Protein AF-A0A179UGA9-F1 (afdb_monomer)

Radius of gyration: 14.52 Å; Cα contacts (8 Å, |Δi|>4): 165; chains: 1; bounding box: 31×33×37 Å

Organism: Blastomyces gilchristii (strain SLH14081) (NCBI:txid559298)

Mean predicted aligned error: 4.93 Å

Foldseek 3Di:
DPPVQFLCCLVPVVCVVVDDDPDPLQKDFQDFQPQADDPDPPPDGGQGFRMWGAAWPVVDDPVVCVVCVNQFPSDPPPTRHTLIHDGAFDDDPPDDPVVRVVSSVVNHVRRD

Solvent-accessible surface area (backbone atoms only — not comparable to full-atom values): 6552 Å² total; per-residue (Å²): 132,74,68,81,48,29,61,56,42,58,69,63,47,45,53,65,73,69,48,88,68,93,58,71,69,34,50,55,54,74,54,58,34,73,36,46,64,64,93,65,95,61,81,70,77,63,44,55,41,56,30,31,31,31,42,51,67,85,81,47,60,67,66,62,48,63,76,40,28,45,73,30,29,39,45,85,63,86,88,66,50,22,53,44,43,76,65,39,57,76,64,31,97,90,46,56,66,69,56,32,51,52,49,35,52,49,32,40,66,70,42,104

Secondary structure (DSSP, 8-state):
--GGGHHHHHHHTHHHHH---S-GGGEE-SS---SSPPSSSS-SPPP--SEEEEE-GGGS-HHHHHHTHHHH---SSSSS-EEEEEEE----TTS-HHHHHHHHHHHHHHH-

Nearest PDB structures (foldseek):
  8yf8-assembly1_C  TM=3.604E-01  e=7.213E+00  Dragon grouper nervous necrosis virus
  2ekh-assembly1_A  TM=2.340E-01  e=8.846E+00  Homo sapiens

pLDDT: mean 88.32, std 10.72, range [40.69, 96.88]

Sequence (112 aa):
MNASKEKPIVHLTIPIIEGHINDVRCMRGDYPFGNFAPLTDGILANAKPDHFFGARPEQLNCQIRDELSDFIVPSTQKDHLIAPNFFQEAKGPDGSSAVATQQACYNGAVGA

Structure (mmCIF, N/CA/C/O backbone):
data_AF-A0A179UGA9-F1
#
_entry.id   AF-A0A179UGA9-F1
#
loop_
_atom_site.group_PDB
_atom_site.id
_atom_site.type_symbol
_atom_site.label_atom_id
_atom_site.label_alt_id
_atom_site.label_comp_id
_atom_site.label_asym_id
_atom_site.l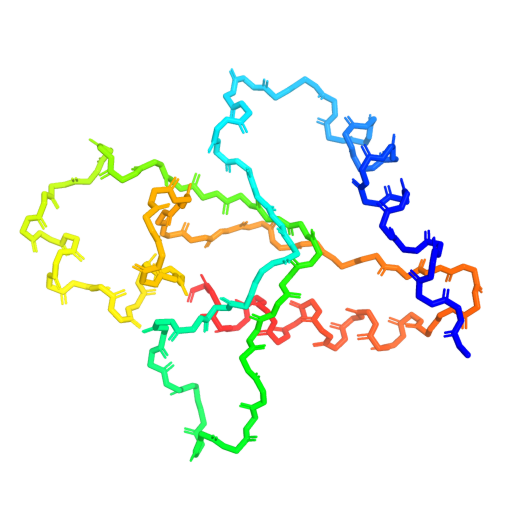abel_entity_id
_atom_site.label_seq_id
_atom_site.pdbx_PDB_ins_code
_atom_site.Cartn_x
_atom_site.Cartn_y
_atom_site.Cartn_z
_atom_site.occupancy
_atom_site.B_iso_or_equiv
_atom_site.auth_seq_id
_atom_site.auth_comp_id
_atom_site.auth_asym_id
_atom_site.auth_atom_id
_atom_site.pdbx_PDB_model_num
ATOM 1 N N . MET A 1 1 ? 14.962 -12.767 -12.534 1.00 43.28 1 MET A N 1
ATOM 2 C CA . MET A 1 1 ? 14.342 -11.428 -12.444 1.00 43.28 1 MET A CA 1
ATOM 3 C C . MET A 1 1 ? 14.974 -10.737 -11.240 1.00 43.28 1 MET A C 1
ATOM 5 O O . MET A 1 1 ? 14.734 -11.169 -10.121 1.00 43.28 1 MET A O 1
ATOM 9 N N . ASN A 1 2 ? 15.919 -9.813 -11.450 1.00 40.69 2 ASN A N 1
ATOM 10 C CA . ASN A 1 2 ? 16.721 -9.247 -10.354 1.00 40.69 2 ASN A CA 1
ATOM 11 C C . ASN A 1 2 ? 15.958 -8.115 -9.652 1.00 40.69 2 ASN A C 1
ATOM 13 O O . ASN A 1 2 ? 16.161 -6.940 -9.947 1.00 40.69 2 ASN A O 1
ATOM 17 N N . ALA A 1 3 ? 15.144 -8.485 -8.661 1.00 49.38 3 ALA A N 1
ATOM 18 C CA . ALA A 1 3 ? 14.548 -7.562 -7.688 1.00 49.38 3 ALA A CA 1
ATOM 19 C C . ALA A 1 3 ? 15.601 -6.719 -6.925 1.00 49.38 3 ALA A C 1
ATOM 21 O O . ALA A 1 3 ? 15.273 -5.727 -6.281 1.00 49.38 3 ALA A O 1
ATOM 22 N N . SER A 1 4 ? 16.894 -7.070 -7.017 1.00 53.84 4 SER A N 1
ATOM 23 C CA . SER A 1 4 ? 17.993 -6.360 -6.349 1.00 53.84 4 SER A CA 1
ATOM 24 C C . SER A 1 4 ? 18.186 -4.909 -6.811 1.00 53.84 4 SER A C 1
ATOM 26 O O . SER A 1 4 ? 18.885 -4.162 -6.133 1.00 53.84 4 SER A O 1
ATOM 28 N N . LYS A 1 5 ? 17.610 -4.506 -7.953 1.00 63.41 5 LYS A N 1
ATOM 29 C CA . LYS A 1 5 ? 17.738 -3.141 -8.495 1.00 63.41 5 LYS A CA 1
ATOM 30 C C . LYS A 1 5 ? 16.570 -2.215 -8.133 1.00 63.41 5 LYS A C 1
ATOM 32 O O . LYS A 1 5 ? 16.734 -1.007 -8.240 1.00 63.41 5 LYS A O 1
ATOM 37 N N . GLU A 1 6 ? 15.434 -2.745 -7.681 1.00 69.38 6 GLU A N 1
ATOM 38 C CA . GLU A 1 6 ? 14.238 -1.943 -7.362 1.00 69.38 6 GLU A CA 1
ATOM 39 C C . GLU A 1 6 ? 14.408 -1.168 -6.056 1.00 69.38 6 GLU A C 1
ATOM 41 O O . GLU A 1 6 ? 14.233 0.048 -6.028 1.00 69.38 6 GLU A O 1
ATOM 46 N N . LYS A 1 7 ? 14.880 -1.840 -5.001 1.00 76.75 7 LYS A N 1
ATOM 47 C CA . LYS A 1 7 ? 15.124 -1.205 -3.696 1.00 76.75 7 LYS A CA 1
ATOM 48 C C . LYS A 1 7 ? 16.063 0.011 -3.768 1.00 76.75 7 LYS A C 1
ATOM 50 O O . LYS A 1 7 ? 15.722 1.039 -3.186 1.00 76.75 7 LYS A O 1
ATOM 55 N N . PRO A 1 8 ? 17.208 -0.041 -4.483 1.00 77.50 8 PRO A N 1
ATOM 56 C CA . PRO A 1 8 ? 18.040 1.142 -4.687 1.00 77.50 8 PRO A CA 1
ATOM 57 C C . PRO A 1 8 ? 17.320 2.300 -5.386 1.00 77.50 8 PRO A C 1
ATOM 59 O O . PRO A 1 8 ? 17.523 3.440 -4.987 1.00 77.50 8 PRO A O 1
ATOM 62 N N . ILE A 1 9 ? 16.478 2.037 -6.392 1.00 76.06 9 ILE A N 1
ATOM 63 C CA . ILE A 1 9 ? 15.739 3.091 -7.112 1.00 76.06 9 ILE A CA 1
ATOM 64 C C . ILE A 1 9 ? 14.769 3.792 -6.159 1.00 76.06 9 ILE A C 1
ATOM 66 O O . ILE A 1 9 ? 14.766 5.018 -6.063 1.00 76.06 9 ILE A O 1
ATOM 70 N N . VAL A 1 10 ? 13.996 3.012 -5.405 1.00 81.44 10 VAL A N 1
ATOM 71 C CA . VAL A 1 10 ? 13.034 3.536 -4.430 1.00 81.44 10 VAL A CA 1
ATOM 72 C C . VAL A 1 10 ? 13.736 4.350 -3.344 1.00 81.44 10 VAL A C 1
ATOM 74 O O . VAL A 1 10 ? 13.254 5.403 -2.953 1.00 81.44 10 VAL A O 1
ATOM 77 N N . HIS A 1 11 ? 14.903 3.909 -2.872 1.00 79.88 11 HIS A N 1
ATOM 78 C CA . HIS A 1 11 ? 15.587 4.588 -1.772 1.00 79.88 11 HIS A CA 1
ATOM 79 C C . HIS A 1 11 ? 16.449 5.785 -2.203 1.00 79.88 11 HIS A C 1
ATOM 81 O O . HIS A 1 11 ? 16.645 6.704 -1.415 1.00 79.88 11 HIS A O 1
ATOM 87 N N . LEU A 1 12 ? 16.994 5.779 -3.423 1.00 83.44 12 LEU A N 1
ATOM 88 C CA . LEU A 1 12 ? 17.963 6.787 -3.873 1.00 83.44 12 LEU A CA 1
ATOM 89 C C . LEU A 1 12 ? 17.393 7.757 -4.907 1.00 83.44 12 LEU A C 1
ATOM 91 O O . LEU A 1 12 ? 17.828 8.901 -4.961 1.00 83.44 12 LEU A O 1
ATOM 95 N N . THR A 1 13 ? 16.461 7.314 -5.751 1.00 85.75 13 THR A N 1
ATOM 96 C CA . THR A 1 13 ? 15.934 8.125 -6.858 1.00 85.75 13 THR A CA 1
ATOM 97 C C . THR A 1 13 ? 14.630 8.812 -6.486 1.00 85.75 13 THR A C 1
ATOM 99 O O . THR A 1 13 ? 14.493 10.002 -6.753 1.00 85.75 13 THR A O 1
ATOM 102 N N . ILE A 1 14 ? 13.697 8.104 -5.840 1.00 86.94 14 ILE A N 1
ATOM 103 C CA . ILE A 1 14 ? 12.398 8.687 -5.464 1.00 86.94 14 ILE A CA 1
ATOM 104 C C . ILE A 1 14 ? 12.559 9.932 -4.574 1.00 86.94 14 ILE A C 1
ATOM 106 O O . ILE A 1 14 ? 12.006 10.965 -4.949 1.00 86.94 14 ILE A O 1
ATOM 110 N N . PRO A 1 15 ? 13.409 9.944 -3.527 1.00 87.44 15 PRO A N 1
ATOM 111 C CA . PRO A 1 15 ? 13.595 11.151 -2.717 1.00 87.44 15 PRO A CA 1
ATOM 112 C C . PRO A 1 15 ? 14.131 12.361 -3.498 1.00 87.44 15 PRO A C 1
ATOM 114 O O . PRO A 1 15 ? 13.840 13.502 -3.153 1.00 87.44 15 PRO A O 1
ATOM 117 N N . ILE A 1 16 ? 14.905 12.139 -4.570 1.00 89.94 16 ILE A N 1
ATOM 118 C CA . ILE A 1 16 ? 15.388 13.228 -5.437 1.00 89.94 16 ILE A CA 1
ATOM 119 C C . ILE A 1 16 ? 14.225 13.831 -6.233 1.00 89.94 16 ILE A C 1
ATOM 121 O O . ILE A 1 16 ? 14.178 15.046 -6.416 1.00 89.94 16 ILE A O 1
ATOM 125 N N . ILE A 1 17 ? 13.298 12.991 -6.701 1.00 90.06 17 ILE A N 1
ATOM 126 C CA . ILE A 1 17 ? 12.110 13.414 -7.453 1.00 90.06 17 ILE A CA 1
ATOM 127 C C . ILE A 1 17 ? 11.123 14.143 -6.535 1.00 90.06 17 ILE A C 1
ATOM 129 O O . ILE A 1 17 ? 10.593 15.185 -6.913 1.00 90.06 17 ILE A O 1
ATOM 133 N N . GLU A 1 18 ? 10.893 13.614 -5.333 1.00 90.56 18 GLU A N 1
ATOM 134 C CA . GLU A 1 18 ? 9.998 14.199 -4.326 1.00 90.56 18 GLU A CA 1
ATOM 135 C C . GLU A 1 18 ? 10.515 15.537 -3.794 1.00 90.56 18 GLU A C 1
ATOM 137 O O . GLU A 1 18 ? 9.735 16.412 -3.411 1.00 90.56 18 GLU A O 1
ATOM 142 N N . GLY A 1 19 ? 11.836 15.719 -3.800 1.00 90.88 19 GLY A N 1
ATOM 143 C CA . GLY A 1 19 ? 12.472 16.930 -3.320 1.00 90.88 19 GLY A CA 1
ATOM 144 C C . GLY A 1 19 ? 12.377 17.052 -1.800 1.00 90.88 19 GLY A C 1
ATOM 145 O O . GLY A 1 19 ? 12.621 16.103 -1.056 1.00 90.88 19 GLY A O 1
ATOM 146 N N . HIS A 1 20 ? 12.093 18.259 -1.308 1.00 92.19 20 HIS A N 1
ATOM 147 C CA . HIS A 1 20 ? 12.070 18.508 0.130 1.00 92.19 20 HIS A CA 1
ATOM 148 C C . HIS A 1 20 ? 10.762 18.034 0.775 1.00 92.19 20 HIS A C 1
ATOM 150 O O . HIS A 1 20 ? 9.697 18.598 0.531 1.00 92.19 20 HIS A O 1
ATOM 156 N N . ILE A 1 21 ? 10.869 17.046 1.663 1.00 88.06 21 ILE A N 1
ATOM 157 C CA . ILE A 1 21 ? 9.754 16.526 2.457 1.00 88.06 21 ILE A CA 1
ATOM 158 C C . ILE A 1 21 ? 9.804 17.132 3.860 1.00 88.06 21 ILE A C 1
ATOM 160 O O . ILE A 1 21 ? 10.782 16.959 4.587 1.00 88.06 21 ILE A O 1
ATOM 164 N N . ASN A 1 22 ? 8.718 17.800 4.258 1.00 87.56 22 ASN A N 1
ATOM 165 C CA . ASN A 1 22 ? 8.628 18.492 5.549 1.00 87.56 22 ASN A CA 1
ATOM 166 C C . ASN A 1 22 ? 8.655 17.534 6.756 1.00 87.56 22 ASN A C 1
ATOM 168 O O . ASN A 1 22 ? 9.257 17.849 7.780 1.00 87.56 22 ASN A O 1
ATOM 172 N N . ASP A 1 23 ? 7.991 16.376 6.658 1.00 90.56 23 ASP A N 1
ATOM 173 C CA . ASP A 1 23 ? 7.978 15.350 7.707 1.00 90.56 23 ASP A CA 1
ATOM 174 C C . ASP A 1 23 ? 8.205 13.965 7.090 1.00 90.56 23 ASP A C 1
ATOM 176 O O . ASP A 1 23 ? 7.279 13.307 6.621 1.00 90.56 23 ASP A O 1
ATOM 180 N N . VAL A 1 24 ? 9.455 13.503 7.114 1.00 89.44 24 VAL A N 1
ATOM 181 C CA . VAL A 1 24 ? 9.852 12.169 6.622 1.00 89.44 24 VAL A CA 1
ATOM 182 C C . VAL A 1 24 ? 9.202 11.023 7.403 1.00 89.44 24 VAL A C 1
ATOM 184 O O . VAL A 1 24 ? 9.273 9.868 6.996 1.00 89.44 24 VAL A O 1
ATOM 187 N N . ARG A 1 25 ? 8.558 11.296 8.546 1.00 90.50 25 ARG A N 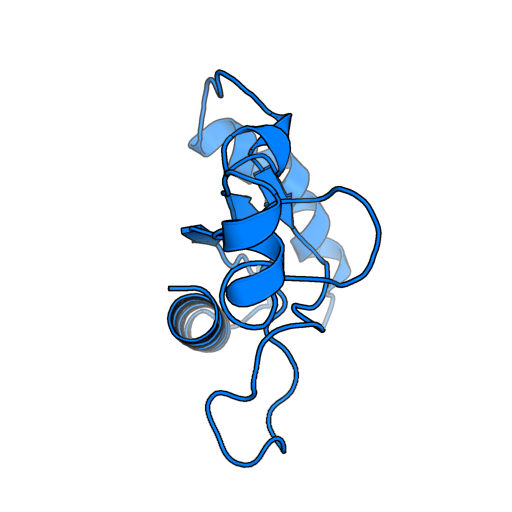1
ATOM 188 C CA . ARG A 1 25 ? 7.796 10.271 9.272 1.00 90.50 25 ARG A CA 1
ATOM 189 C C . ARG A 1 25 ? 6.465 9.970 8.606 1.00 90.50 25 ARG A C 1
ATOM 191 O O . ARG A 1 25 ? 5.901 8.939 8.934 1.00 90.50 25 ARG A O 1
ATOM 198 N N . CYS A 1 26 ? 6.005 10.821 7.688 1.00 92.12 26 CYS A N 1
ATOM 199 C CA . CYS A 1 26 ? 4.782 10.636 6.912 1.00 92.12 26 CYS A CA 1
ATOM 200 C C . CYS A 1 26 ? 4.978 9.735 5.683 1.00 92.12 26 CYS A C 1
ATOM 202 O O . CYS A 1 26 ? 4.057 9.627 4.885 1.00 92.12 26 CYS A O 1
ATOM 204 N N . MET A 1 27 ? 6.151 9.109 5.516 1.00 91.19 27 MET A N 1
ATOM 205 C CA . MET A 1 27 ? 6.463 8.245 4.374 1.00 91.19 27 MET A CA 1
ATOM 206 C C . MET A 1 27 ? 6.984 6.870 4.823 1.00 91.19 27 MET A C 1
ATOM 208 O O . MET A 1 27 ? 7.716 6.737 5.817 1.00 91.19 27 MET A O 1
ATOM 212 N N . ARG A 1 28 ? 6.611 5.827 4.082 1.00 91.00 28 ARG A N 1
ATOM 213 C CA . ARG A 1 28 ? 7.030 4.433 4.285 1.00 91.00 28 ARG A CA 1
ATOM 214 C C . ARG A 1 28 ? 7.025 3.680 2.950 1.00 91.00 28 ARG A C 1
ATOM 216 O O . ARG A 1 28 ? 6.740 4.241 1.903 1.00 91.00 28 ARG A O 1
ATOM 223 N N . GLY A 1 29 ? 7.394 2.406 2.985 1.00 89.81 29 GLY A N 1
ATOM 224 C CA . GLY A 1 29 ? 7.418 1.533 1.820 1.00 89.81 29 GLY A CA 1
ATOM 225 C C . GLY A 1 29 ? 7.859 0.123 2.191 1.00 89.81 29 GLY A C 1
ATOM 226 O O . GLY A 1 29 ? 8.286 -0.117 3.323 1.00 89.81 29 GLY A O 1
ATOM 227 N N . ASP A 1 30 ? 7.759 -0.796 1.234 1.00 86.94 30 ASP A N 1
ATOM 228 C CA . ASP A 1 30 ? 8.302 -2.159 1.299 1.00 86.94 30 ASP A CA 1
ATOM 229 C C . ASP A 1 30 ? 7.757 -3.023 2.462 1.00 86.94 30 ASP A C 1
ATOM 231 O O . ASP A 1 30 ? 8.421 -3.957 2.918 1.00 86.94 30 ASP A O 1
ATOM 235 N N . TYR A 1 31 ? 6.517 -2.788 2.914 1.00 89.81 31 TYR A N 1
ATOM 236 C CA . TYR A 1 31 ? 5.825 -3.683 3.852 1.00 89.81 31 TYR A CA 1
ATOM 237 C C . TYR A 1 31 ? 4.366 -3.949 3.450 1.00 89.81 31 TYR A C 1
ATOM 239 O O . TYR A 1 31 ? 3.721 -3.077 2.868 1.00 89.81 31 TYR A O 1
ATOM 247 N N . PRO A 1 32 ? 3.844 -5.163 3.715 1.00 92.00 32 PRO A N 1
ATOM 248 C CA . PRO A 1 32 ? 2.503 -5.538 3.293 1.00 92.00 32 PRO A CA 1
ATOM 249 C C . PRO A 1 32 ? 1.432 -4.866 4.152 1.00 92.00 32 PRO A C 1
ATOM 251 O O . PRO A 1 32 ? 1.561 -4.776 5.376 1.00 92.00 32 PRO A O 1
ATOM 254 N N . PHE A 1 33 ? 0.339 -4.471 3.513 1.00 93.19 33 PHE A N 1
ATOM 255 C CA . PHE A 1 33 ? -0.860 -3.959 4.161 1.00 93.19 33 PHE A CA 1
ATOM 256 C C . PHE A 1 33 ? -1.663 -5.124 4.741 1.00 93.19 33 PHE A C 1
ATOM 258 O O . PHE A 1 33 ? -2.607 -5.621 4.138 1.00 93.19 33 PHE A O 1
ATOM 265 N N . GLY A 1 34 ? -1.196 -5.639 5.877 1.00 92.19 34 GLY A N 1
ATOM 266 C CA . GLY A 1 34 ? -1.727 -6.844 6.511 1.00 92.19 34 GLY A CA 1
ATOM 267 C C . GLY A 1 34 ? -2.909 -6.639 7.450 1.00 92.19 34 GLY A C 1
ATOM 268 O O . GLY A 1 34 ? -3.364 -7.622 8.023 1.00 92.19 34 GLY A O 1
ATOM 269 N N . ASN A 1 35 ? -3.363 -5.403 7.655 1.00 94.00 35 ASN A N 1
ATOM 270 C CA . ASN A 1 35 ? -4.479 -5.111 8.555 1.00 94.00 35 ASN A CA 1
ATOM 271 C C . ASN A 1 35 ? -5.773 -4.728 7.825 1.00 94.00 35 ASN A C 1
ATOM 273 O O . ASN A 1 35 ? -6.837 -4.793 8.429 1.00 94.00 35 ASN A O 1
ATOM 277 N N . PHE A 1 36 ? -5.697 -4.349 6.547 1.00 93.19 36 PHE A N 1
ATOM 278 C CA . PHE A 1 36 ? -6.889 -3.946 5.813 1.00 93.19 36 PHE A CA 1
ATOM 279 C C . PHE A 1 36 ? -7.864 -5.094 5.585 1.00 93.19 36 PHE A C 1
ATOM 281 O O . PHE A 1 36 ? -7.460 -6.230 5.318 1.00 93.19 36 PHE A O 1
ATOM 288 N N . ALA A 1 37 ? -9.154 -4.769 5.641 1.00 92.75 37 ALA A N 1
ATOM 289 C CA . ALA A 1 37 ? -10.198 -5.662 5.179 1.00 92.75 37 ALA A CA 1
ATOM 290 C C . ALA A 1 37 ? -9.959 -6.029 3.695 1.00 92.75 37 ALA A C 1
ATOM 292 O O . ALA A 1 37 ? -9.528 -5.180 2.907 1.00 92.75 37 ALA A O 1
ATOM 293 N N . PRO A 1 38 ? -10.222 -7.281 3.276 1.00 90.50 38 PRO A N 1
ATOM 294 C CA . PRO A 1 38 ? -10.018 -7.682 1.891 1.00 90.50 38 PRO A CA 1
ATOM 295 C C . PRO A 1 38 ? -10.874 -6.855 0.924 1.00 90.50 38 PRO A C 1
ATOM 297 O O . PRO A 1 38 ? -12.084 -6.743 1.098 1.00 90.50 38 PRO A O 1
ATOM 300 N N . LEU A 1 39 ? -10.263 -6.355 -0.154 1.00 88.69 39 LEU A N 1
ATOM 301 C CA . LEU A 1 39 ? -10.991 -5.684 -1.242 1.00 88.69 39 LEU A CA 1
ATOM 302 C C . LEU A 1 39 ? -11.852 -6.664 -2.069 1.00 88.69 39 LEU A C 1
ATOM 304 O O . LEU A 1 39 ? -12.782 -6.263 -2.763 1.00 88.69 39 LEU A O 1
ATOM 308 N N . THR A 1 40 ? -11.508 -7.954 -2.038 1.00 90.38 40 THR A N 1
ATOM 309 C CA . THR A 1 40 ? -12.133 -9.024 -2.834 1.00 90.38 40 THR A CA 1
ATOM 310 C C . THR A 1 40 ? -12.434 -10.242 -1.946 1.00 90.38 40 THR A C 1
ATOM 312 O O . THR A 1 40 ? -12.731 -10.090 -0.767 1.00 90.38 40 THR A O 1
ATOM 315 N N . ASP A 1 41 ? -12.356 -11.460 -2.478 1.00 91.69 41 ASP A N 1
ATOM 316 C CA . ASP A 1 41 ? -12.607 -12.718 -1.763 1.00 91.69 41 ASP A CA 1
ATOM 317 C C . ASP A 1 41 ? -11.463 -13.154 -0.822 1.00 91.69 41 ASP A C 1
ATOM 319 O O . ASP A 1 41 ? -11.534 -14.214 -0.202 1.00 91.69 41 ASP A O 1
ATOM 323 N N . GLY A 1 42 ? -10.409 -12.341 -0.706 1.00 87.94 42 GLY A N 1
ATOM 324 C CA . GLY A 1 42 ? -9.250 -12.615 0.145 1.00 87.94 42 GLY A CA 1
ATOM 325 C C . GLY A 1 42 ? -8.210 -13.544 -0.483 1.00 87.94 42 GLY A C 1
ATOM 326 O O . GLY A 1 42 ? -7.269 -13.939 0.202 1.00 87.94 42 GLY A O 1
ATOM 327 N N . ILE A 1 43 ? -8.341 -13.886 -1.771 1.00 91.12 43 ILE A N 1
ATOM 328 C CA . ILE A 1 43 ? -7.342 -14.694 -2.489 1.00 91.12 43 ILE A CA 1
ATOM 329 C C . ILE A 1 43 ? -6.160 -13.831 -2.953 1.00 91.12 43 ILE A C 1
ATOM 331 O O . ILE A 1 43 ? -5.031 -14.319 -3.066 1.00 91.12 43 ILE A O 1
ATOM 335 N N . LEU A 1 44 ? -6.399 -12.545 -3.229 1.00 91.06 44 LEU A N 1
ATOM 336 C CA . LEU A 1 44 ? -5.344 -11.620 -3.637 1.00 91.06 44 LEU A CA 1
ATOM 337 C C . LEU A 1 44 ? -4.346 -11.378 -2.502 1.00 91.06 44 LEU A C 1
ATOM 339 O O . LEU A 1 44 ? -4.714 -11.206 -1.343 1.00 91.06 44 LEU A O 1
ATOM 343 N N . ALA A 1 45 ? -3.064 -11.317 -2.862 1.00 91.75 45 ALA A N 1
ATOM 344 C CA . ALA A 1 45 ? -2.016 -10.949 -1.923 1.00 91.75 45 ALA A CA 1
ATOM 345 C C . ALA A 1 45 ? -2.228 -9.519 -1.404 1.00 91.75 45 ALA A C 1
ATOM 347 O O . ALA A 1 45 ? -2.678 -8.638 -2.141 1.00 91.75 45 ALA A O 1
ATOM 348 N N . ASN A 1 46 ? -1.842 -9.273 -0.153 1.00 92.44 46 ASN A N 1
ATOM 349 C CA . ASN A 1 46 ? -1.890 -7.935 0.430 1.00 92.44 46 ASN A CA 1
ATOM 350 C C . ASN A 1 46 ? -1.098 -6.940 -0.422 1.00 92.44 46 ASN A C 1
ATOM 352 O O . ASN A 1 46 ? 0.000 -7.253 -0.895 1.00 92.44 46 ASN A O 1
ATOM 356 N N . ALA A 1 47 ? -1.642 -5.731 -0.572 1.00 93.19 47 ALA A N 1
ATOM 357 C CA . ALA A 1 47 ? -0.928 -4.622 -1.190 1.00 93.19 47 ALA A CA 1
ATOM 358 C C . ALA A 1 47 ? 0.414 -4.406 -0.481 1.00 93.19 47 ALA A C 1
ATOM 360 O O . ALA A 1 47 ? 0.509 -4.492 0.745 1.00 93.19 47 ALA A O 1
ATOM 361 N N . LYS A 1 48 ? 1.465 -4.154 -1.255 1.00 93.94 48 LYS A N 1
ATOM 362 C CA . LYS A 1 48 ? 2.811 -3.916 -0.735 1.00 93.94 48 LYS A CA 1
ATOM 363 C C . LYS A 1 48 ? 3.468 -2.835 -1.590 1.00 93.94 48 LYS A C 1
ATOM 365 O O . LYS A 1 48 ? 4.263 -3.177 -2.461 1.00 93.94 48 LYS A O 1
ATOM 370 N N . PRO A 1 49 ? 3.103 -1.562 -1.381 1.00 93.88 49 PRO A N 1
ATOM 371 C CA . PRO A 1 49 ? 3.681 -0.467 -2.139 1.00 93.88 49 PRO A CA 1
ATOM 372 C C . PRO A 1 49 ? 5.181 -0.337 -1.889 1.00 93.88 49 PRO A C 1
ATOM 374 O O . PRO A 1 49 ? 5.642 -0.390 -0.741 1.00 93.88 49 PRO A O 1
ATOM 377 N N . ASP A 1 50 ? 5.931 -0.111 -2.964 1.00 93.31 50 ASP A N 1
ATOM 378 C CA . ASP A 1 50 ? 7.351 0.235 -2.890 1.00 93.31 50 ASP A CA 1
ATOM 379 C C . ASP A 1 50 ? 7.566 1.512 -2.068 1.00 93.31 50 ASP A C 1
ATOM 381 O O . ASP A 1 50 ? 8.461 1.565 -1.222 1.00 93.31 50 ASP A O 1
ATOM 385 N N . HIS A 1 51 ? 6.717 2.521 -2.277 1.00 92.88 51 HIS A N 1
ATOM 386 C CA . HIS A 1 51 ? 6.736 3.773 -1.532 1.00 92.88 51 HIS A CA 1
ATOM 387 C C . HIS A 1 51 ? 5.335 4.383 -1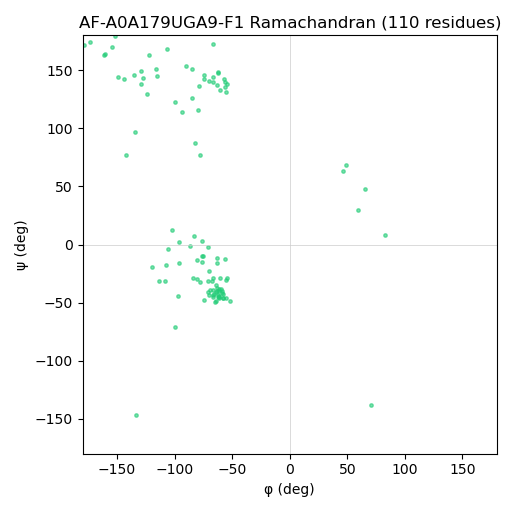.398 1.00 92.88 51 HIS A C 1
ATOM 389 O O . HIS A 1 51 ? 4.512 4.257 -2.304 1.00 92.88 51 HIS A O 1
ATOM 395 N N . PHE A 1 52 ? 5.038 5.016 -0.264 1.00 93.31 52 PHE A N 1
ATOM 396 C CA . PHE A 1 52 ? 3.765 5.695 -0.021 1.00 93.31 52 PHE A CA 1
ATOM 397 C C . PHE A 1 52 ? 3.859 6.699 1.134 1.00 93.31 52 PHE A C 1
ATOM 399 O O . PHE A 1 52 ? 4.758 6.628 1.981 1.00 93.31 52 PHE A O 1
ATOM 406 N N . PHE A 1 53 ? 2.876 7.594 1.194 1.00 93.44 53 PHE A N 1
ATOM 407 C CA . PHE A 1 53 ? 2.683 8.560 2.269 1.00 93.44 53 PHE A CA 1
ATOM 408 C C . PHE A 1 53 ? 1.502 8.190 3.164 1.00 93.44 53 PHE A C 1
ATOM 410 O O . PHE A 1 53 ? 0.709 7.311 2.854 1.00 93.44 53 PHE A O 1
ATOM 417 N N . GLY A 1 54 ? 1.368 8.855 4.301 1.00 94.12 54 GLY A N 1
ATOM 418 C CA . GLY A 1 54 ? 0.257 8.659 5.222 1.00 94.12 54 GLY A CA 1
ATOM 419 C C . GLY A 1 54 ? 0.281 9.673 6.352 1.00 94.12 54 GLY A C 1
ATOM 420 O O . GLY A 1 54 ? 1.214 10.466 6.494 1.00 94.12 54 GLY A O 1
ATOM 421 N N . ALA A 1 55 ? -0.760 9.644 7.171 1.00 94.44 55 ALA A N 1
ATOM 422 C CA . ALA A 1 55 ? -0.834 10.427 8.391 1.00 94.44 55 ALA A CA 1
ATOM 423 C C . ALA A 1 55 ? -0.149 9.692 9.546 1.00 94.44 55 ALA A C 1
ATOM 425 O O . ALA A 1 55 ? -0.112 8.460 9.610 1.00 94.44 55 ALA A O 1
ATOM 426 N N . ARG A 1 56 ? 0.379 10.450 10.506 1.00 93.38 56 ARG A N 1
ATOM 427 C CA . ARG A 1 56 ? 0.881 9.859 11.743 1.00 93.38 56 ARG A CA 1
ATOM 428 C C . ARG A 1 56 ? -0.289 9.444 12.638 1.00 93.38 56 ARG A C 1
ATOM 430 O O . ARG A 1 56 ? -1.286 10.171 12.697 1.00 93.38 56 ARG A O 1
ATOM 437 N N . PRO A 1 57 ? -0.162 8.347 13.401 1.00 93.12 57 PRO A N 1
ATOM 438 C CA . PRO A 1 57 ? -1.234 7.871 14.267 1.00 93.12 57 PRO A CA 1
ATOM 439 C C . PRO A 1 57 ? -1.744 8.914 15.270 1.00 93.12 57 PRO A C 1
ATOM 441 O O . PRO A 1 57 ? -2.920 8.876 15.619 1.00 93.12 57 PRO A O 1
ATOM 444 N N . GLU A 1 58 ? -0.891 9.837 15.733 1.00 93.19 58 GLU A N 1
ATOM 445 C CA . GLU A 1 58 ? -1.257 10.872 16.717 1.00 93.19 58 GLU A CA 1
ATOM 446 C C . GLU A 1 58 ? -2.082 12.025 16.126 1.00 93.19 58 GLU A C 1
ATOM 448 O O . GLU A 1 58 ? -2.571 12.870 16.872 1.00 93.19 58 GLU A O 1
ATOM 453 N N . GLN A 1 59 ? -2.219 12.101 14.798 1.00 93.81 59 GLN A N 1
ATOM 454 C CA . GLN A 1 59 ? -3.029 13.130 14.138 1.00 93.81 59 GLN A CA 1
ATOM 455 C C . GLN A 1 59 ? -4.527 12.799 14.152 1.00 93.81 59 GLN A C 1
ATOM 457 O O . GLN A 1 59 ? -5.341 13.675 13.866 1.00 93.81 59 GLN A O 1
ATOM 462 N N . LEU A 1 60 ? -4.891 11.558 14.488 1.00 94.44 60 LEU A N 1
ATOM 463 C CA . LEU A 1 60 ? -6.271 11.100 14.582 1.00 94.44 60 LEU A CA 1
ATOM 464 C C . LEU A 1 60 ? -6.607 10.716 16.024 1.00 94.44 60 LEU A C 1
ATOM 466 O O . LEU A 1 60 ? -5.778 10.175 16.756 1.00 94.44 60 LEU A O 1
ATOM 470 N N . ASN A 1 61 ? -7.848 10.983 16.426 1.00 96.56 61 ASN A N 1
ATOM 471 C CA . ASN A 1 61 ? -8.371 10.538 17.711 1.00 96.56 61 ASN A CA 1
ATOM 472 C C . ASN A 1 61 ? -8.241 9.007 17.838 1.00 96.56 61 ASN A C 1
ATOM 474 O O . ASN A 1 61 ? -8.569 8.280 16.901 1.00 96.56 61 ASN A O 1
ATOM 478 N N . CYS A 1 62 ? -7.778 8.523 18.995 1.00 94.12 62 CYS A N 1
ATOM 479 C CA . CYS A 1 62 ? -7.539 7.096 19.204 1.00 94.12 62 CYS A CA 1
ATOM 480 C C . CYS A 1 62 ? -8.799 6.240 19.030 1.00 94.12 62 CYS A C 1
ATOM 482 O O . CYS A 1 62 ? -8.702 5.184 18.425 1.00 94.12 62 CYS A O 1
ATOM 484 N N . GLN A 1 63 ? -9.970 6.709 19.470 1.00 96.69 63 GLN A N 1
ATOM 485 C CA . GLN A 1 63 ? -11.224 5.963 19.336 1.00 96.69 63 GLN A CA 1
ATOM 486 C C . GLN A 1 63 ? -11.622 5.822 17.866 1.00 96.69 63 GLN A C 1
ATOM 488 O O . GLN A 1 63 ? -11.913 4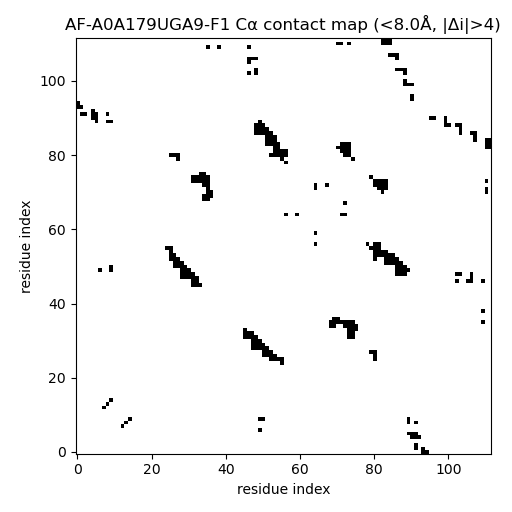.722 17.420 1.00 96.69 63 GLN A O 1
ATOM 493 N N . ILE A 1 64 ? -11.531 6.907 17.089 1.00 96.44 64 ILE A N 1
ATOM 494 C CA . ILE A 1 64 ? -11.811 6.872 15.643 1.00 96.44 64 ILE A CA 1
ATOM 495 C C . ILE A 1 64 ? -10.815 5.954 14.926 1.00 96.44 64 ILE A C 1
ATOM 497 O O . ILE A 1 64 ? -11.182 5.208 14.024 1.00 96.44 64 ILE A O 1
ATOM 501 N N . ARG A 1 65 ? -9.541 5.997 15.326 1.00 94.56 65 ARG A N 1
ATOM 502 C CA . ARG A 1 65 ? -8.509 5.128 14.756 1.00 94.56 65 ARG A CA 1
ATOM 503 C C . ARG A 1 65 ? -8.777 3.652 15.041 1.00 94.56 65 ARG A C 1
ATOM 505 O O . ARG A 1 65 ? -8.556 2.834 14.157 1.00 94.56 65 ARG A O 1
ATOM 512 N N . ASP A 1 66 ? -9.229 3.329 16.247 1.00 93.75 66 ASP A N 1
ATOM 513 C CA . ASP A 1 66 ? -9.539 1.957 16.640 1.00 93.75 66 ASP A CA 1
ATOM 514 C C . ASP A 1 66 ? -10.810 1.460 15.926 1.00 93.75 66 ASP A C 1
ATOM 516 O O . ASP A 1 66 ? -10.827 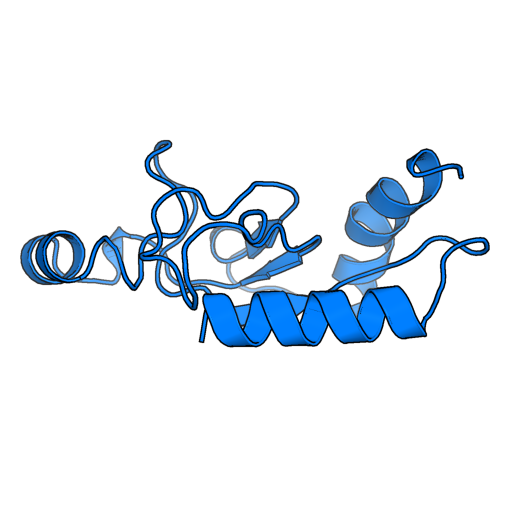0.335 15.430 1.00 93.75 66 ASP A O 1
ATOM 520 N N . GLU A 1 67 ? -11.835 2.312 15.797 1.00 96.88 67 GLU A N 1
ATOM 521 C CA . GLU A 1 67 ? -13.079 2.017 15.067 1.00 96.88 67 GLU A CA 1
ATOM 522 C C . GLU A 1 67 ? -12.863 1.794 13.564 1.00 96.88 67 GLU A C 1
ATOM 524 O O . GLU A 1 67 ? -13.554 0.974 12.968 1.00 96.88 67 GLU A O 1
ATOM 529 N N . LEU A 1 68 ? -11.915 2.509 12.951 1.00 95.38 68 LEU A N 1
ATOM 530 C CA . LEU A 1 68 ? -11.621 2.435 11.514 1.00 95.38 68 LEU A CA 1
ATOM 531 C C . LEU A 1 68 ? -10.367 1.610 11.193 1.00 95.38 68 LEU A C 1
ATOM 533 O O . LEU A 1 68 ? -9.829 1.716 10.089 1.00 95.38 68 LEU A O 1
ATOM 537 N N . SER A 1 69 ? -9.845 0.852 12.159 1.00 94.06 69 SER A N 1
ATOM 538 C CA . SER A 1 69 ? -8.514 0.239 12.080 1.00 94.06 69 SER A CA 1
ATOM 539 C C . SER A 1 69 ? -8.301 -0.554 10.786 1.00 94.06 69 SER A C 1
ATOM 541 O O . SER A 1 69 ? -7.324 -0.328 10.074 1.00 94.06 69 SER A O 1
ATOM 543 N N . ASP A 1 70 ? -9.248 -1.415 10.429 1.00 94.25 70 ASP A N 1
ATOM 544 C CA . ASP A 1 70 ? -9.243 -2.268 9.236 1.00 94.25 70 ASP A CA 1
ATOM 545 C C . ASP A 1 70 ? -9.439 -1.515 7.907 1.00 94.25 70 ASP A C 1
ATOM 547 O O . ASP A 1 70 ? -9.356 -2.124 6.842 1.00 94.25 70 ASP A O 1
ATOM 551 N N . PHE A 1 71 ? -9.630 -0.196 7.942 1.00 93.69 71 PHE A N 1
ATOM 552 C CA . PHE A 1 71 ? -9.732 0.658 6.754 1.00 93.69 71 PHE A CA 1
ATOM 553 C C . PHE A 1 71 ? -8.571 1.639 6.618 1.00 93.69 71 PHE A C 1
ATOM 555 O O . PHE A 1 71 ? -8.195 1.995 5.507 1.00 93.69 71 PHE A O 1
ATOM 562 N N . ILE A 1 72 ? -7.998 2.107 7.733 1.00 94.56 72 ILE A N 1
ATOM 563 C CA . ILE A 1 72 ? -6.996 3.186 7.698 1.00 94.56 72 ILE A CA 1
ATOM 564 C C . ILE A 1 72 ? -5.641 2.789 8.271 1.00 94.56 72 ILE A C 1
ATOM 566 O O . ILE A 1 72 ? -4.653 3.456 7.984 1.00 94.56 72 ILE A O 1
ATOM 570 N N . VAL A 1 73 ? -5.545 1.729 9.071 1.00 94.62 73 VAL A N 1
ATOM 571 C CA . VAL A 1 73 ? -4.264 1.260 9.605 1.00 94.62 73 VAL A CA 1
ATOM 572 C C . VAL A 1 73 ? -3.731 0.178 8.663 1.00 94.62 73 VAL A C 1
ATOM 574 O O . VAL A 1 73 ? -4.334 -0.888 8.587 1.00 94.62 73 VAL A O 1
ATOM 577 N N . PRO A 1 74 ? -2.606 0.385 7.950 1.00 93.81 74 PRO A N 1
ATOM 578 C CA . PRO A 1 74 ? -2.149 -0.580 6.950 1.00 93.81 74 PRO A CA 1
ATOM 579 C C . PRO A 1 74 ? -1.604 -1.872 7.570 1.00 93.81 74 PRO A C 1
ATOM 581 O O . PRO A 1 74 ? -1.684 -2.941 6.972 1.00 93.81 74 PRO A O 1
ATOM 584 N N . SER A 1 75 ? -1.015 -1.802 8.766 1.00 89.69 75 SER A N 1
ATOM 585 C CA . SER A 1 75 ? -0.356 -2.935 9.423 1.00 89.69 75 SER A CA 1
ATOM 586 C C . SER A 1 75 ? -0.576 -2.898 10.931 1.00 89.69 75 SER A C 1
ATOM 588 O O . SER A 1 75 ? -0.530 -1.833 11.536 1.00 89.69 75 SER A O 1
ATOM 590 N N . THR A 1 76 ? -0.753 -4.073 11.538 1.00 84.69 76 THR A N 1
ATOM 591 C CA . THR A 1 76 ? -0.844 -4.249 12.997 1.00 84.69 76 THR A CA 1
ATOM 592 C C . THR A 1 76 ? 0.512 -4.139 13.700 1.00 84.69 76 THR A C 1
ATOM 594 O O . THR A 1 76 ? 0.573 -4.090 14.929 1.00 84.69 76 THR A O 1
ATOM 597 N N . GLN A 1 77 ? 1.616 -4.111 12.944 1.00 78.94 77 GLN A N 1
ATOM 598 C CA . GLN A 1 77 ? 2.941 -3.847 13.502 1.00 78.94 77 GLN A CA 1
ATOM 599 C C . GLN A 1 77 ? 3.038 -2.382 13.944 1.00 78.94 77 GLN A C 1
ATOM 601 O O . GLN A 1 77 ? 2.517 -1.490 13.277 1.00 78.94 77 GLN A O 1
ATOM 606 N N . LYS A 1 78 ? 3.696 -2.143 15.084 1.00 57.09 78 LYS A N 1
ATOM 607 C CA . LYS A 1 78 ? 3.726 -0.829 15.739 1.00 57.09 78 LYS A CA 1
ATOM 608 C C . LYS A 1 78 ? 4.223 0.288 14.809 1.00 57.09 78 LYS A C 1
ATOM 610 O O . LYS A 1 78 ? 5.297 0.177 14.232 1.00 57.09 78 LYS A O 1
ATOM 615 N N . ASP A 1 79 ? 3.457 1.380 14.791 1.00 61.22 79 ASP A N 1
ATOM 616 C CA . ASP A 1 79 ? 3.881 2.771 14.558 1.00 61.22 79 ASP A CA 1
ATOM 617 C C . ASP A 1 79 ? 4.446 3.148 13.187 1.00 61.22 79 ASP A C 1
ATOM 619 O O . ASP A 1 79 ? 5.495 3.793 13.089 1.00 61.22 79 ASP A O 1
ATOM 623 N N . HIS A 1 80 ? 3.780 2.756 12.100 1.00 75.50 80 HIS A N 1
ATOM 624 C CA . HIS A 1 80 ? 4.255 3.129 10.769 1.00 75.50 80 HIS A CA 1
ATOM 625 C C . HIS A 1 80 ? 3.479 4.321 10.204 1.00 75.50 80 HIS A C 1
ATOM 627 O O . HIS A 1 80 ? 4.054 5.401 10.191 1.00 75.50 80 HIS A O 1
ATOM 633 N N . LEU A 1 81 ? 2.209 4.189 9.821 1.00 91.56 81 LEU A N 1
ATOM 634 C CA . LEU A 1 81 ? 1.351 5.278 9.324 1.00 91.56 81 LEU A CA 1
ATOM 635 C C . LEU A 1 81 ? -0.123 4.867 9.450 1.00 91.56 81 LEU A C 1
ATOM 637 O O . LEU A 1 81 ? -0.412 3.681 9.589 1.00 91.56 81 LEU A O 1
ATOM 641 N N . ILE A 1 82 ? -1.041 5.827 9.356 1.00 94.75 82 ILE A N 1
ATOM 642 C CA . ILE A 1 82 ? -2.475 5.611 9.112 1.00 94.75 82 ILE A CA 1
ATOM 643 C C . ILE A 1 82 ? -2.908 6.364 7.848 1.00 94.75 82 ILE A C 1
ATOM 645 O O . ILE A 1 82 ? -2.205 7.271 7.409 1.00 94.75 82 ILE A O 1
ATOM 649 N N . ALA A 1 83 ? -4.067 6.016 7.293 1.00 94.69 83 ALA A N 1
ATOM 650 C CA . ALA A 1 83 ? -4.665 6.623 6.104 1.00 94.69 83 ALA A CA 1
ATOM 651 C C . ALA A 1 83 ? -3.634 6.800 4.970 1.00 94.69 83 ALA A C 1
ATOM 653 O O . ALA A 1 83 ? -3.266 7.937 4.641 1.00 94.69 83 ALA A O 1
ATOM 654 N N . PRO A 1 84 ? -3.079 5.689 4.444 1.00 94.50 84 PRO A N 1
ATOM 655 C CA . PRO A 1 84 ? -2.036 5.767 3.440 1.00 94.50 84 PRO A CA 1
ATOM 656 C C . PRO A 1 84 ? -2.557 6.460 2.175 1.00 94.50 84 PRO A C 1
ATOM 658 O O . PRO A 1 84 ? -3.732 6.397 1.840 1.00 94.50 84 PRO A O 1
ATOM 661 N N . ASN A 1 85 ? -1.679 7.164 1.480 1.00 92.94 85 ASN A N 1
ATOM 662 C CA . ASN A 1 85 ? -1.978 7.928 0.280 1.00 92.94 85 ASN A CA 1
ATOM 663 C C . ASN A 1 85 ? -0.712 8.059 -0.580 1.00 92.94 85 ASN A C 1
ATOM 665 O O . ASN A 1 85 ? 0.381 7.692 -0.154 1.00 92.94 85 ASN A O 1
ATOM 669 N N . PHE A 1 86 ? -0.863 8.558 -1.810 1.00 91.38 86 PHE A N 1
ATOM 670 C CA . PHE A 1 86 ? 0.240 8.756 -2.765 1.00 91.38 86 PHE A CA 1
ATOM 671 C C . PHE A 1 86 ? 1.153 7.525 -2.922 1.00 91.38 86 PHE A C 1
ATOM 673 O O . PHE A 1 86 ? 2.320 7.533 -2.537 1.00 91.38 86 PHE A O 1
ATOM 680 N N . PHE A 1 87 ? 0.611 6.459 -3.506 1.00 93.19 87 PHE A N 1
ATOM 681 C CA . PHE A 1 87 ? 1.323 5.203 -3.745 1.00 93.19 87 PHE A CA 1
ATOM 682 C C . PHE A 1 87 ? 2.231 5.294 -4.970 1.00 93.19 87 PHE A C 1
ATOM 684 O O . PHE A 1 87 ? 1.825 5.787 -6.023 1.00 93.19 87 PHE A O 1
ATOM 691 N N . GLN A 1 88 ? 3.443 4.767 -4.845 1.00 92.62 88 GLN A N 1
ATOM 692 C CA . GLN A 1 88 ? 4.429 4.713 -5.913 1.00 92.62 88 GLN A CA 1
ATOM 693 C C . GLN A 1 88 ? 4.965 3.290 -6.049 1.00 92.62 88 GLN A C 1
ATOM 695 O O . GLN A 1 88 ? 5.251 2.615 -5.061 1.00 92.62 88 GLN A O 1
ATOM 700 N N . GLU A 1 89 ? 5.109 2.865 -7.300 1.00 93.94 89 GLU A N 1
ATOM 701 C CA . GLU A 1 89 ? 5.709 1.596 -7.701 1.00 93.94 89 GLU A CA 1
ATOM 702 C C . GLU A 1 89 ? 6.850 1.883 -8.662 1.00 93.94 89 GLU A C 1
ATOM 704 O O . GLU A 1 89 ? 6.679 2.601 -9.652 1.00 93.94 89 GLU A O 1
ATOM 709 N N . ALA A 1 90 ? 8.007 1.296 -8.387 1.00 90.75 90 ALA A N 1
ATOM 710 C CA . ALA A 1 90 ? 9.155 1.365 -9.264 1.00 90.75 90 ALA A CA 1
ATOM 711 C C . ALA A 1 90 ? 9.494 -0.034 -9.767 1.00 90.75 90 ALA A C 1
ATOM 713 O O . ALA A 1 90 ? 9.253 -1.053 -9.121 1.00 90.75 90 ALA A O 1
ATOM 714 N N . LYS A 1 91 ? 10.075 -0.094 -10.960 1.00 87.69 91 LYS A N 1
ATOM 715 C CA . LYS A 1 91 ? 10.624 -1.332 -11.502 1.00 87.69 91 LYS A CA 1
ATOM 716 C C . LYS A 1 91 ? 12.042 -1.098 -11.974 1.00 87.69 91 LYS A C 1
ATOM 718 O O . LYS A 1 91 ? 12.407 0.005 -12.379 1.00 87.69 91 LYS A O 1
ATOM 723 N N . GLY A 1 92 ? 12.856 -2.145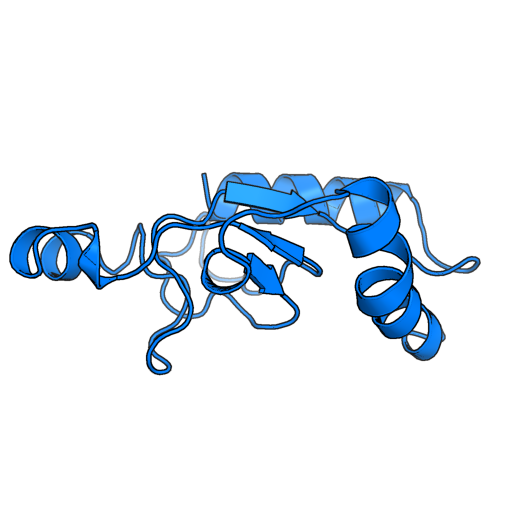 -11.881 1.00 82.94 92 GLY A N 1
ATOM 724 C CA . GLY A 1 92 ? 14.210 -2.116 -12.417 1.00 82.94 92 GLY A CA 1
ATOM 725 C C . GLY A 1 92 ? 14.206 -2.024 -13.950 1.00 82.94 92 GLY A C 1
ATOM 726 O O . GLY A 1 92 ? 13.161 -2.202 -14.572 1.00 82.94 92 GLY A O 1
ATOM 727 N N . PRO A 1 93 ? 15.377 -1.841 -14.584 1.00 82.44 93 PRO A N 1
ATOM 728 C CA . PRO A 1 93 ? 15.496 -1.785 -16.048 1.00 82.44 93 PRO A CA 1
ATOM 729 C C . PRO A 1 93 ? 14.912 -3.006 -16.773 1.00 82.44 93 PRO A C 1
ATOM 731 O O . PRO A 1 93 ? 14.462 -2.903 -17.906 1.00 82.44 93 PRO A O 1
ATOM 734 N N . ASP A 1 94 ? 14.923 -4.156 -16.096 1.00 84.88 94 ASP A N 1
ATOM 735 C CA . ASP A 1 94 ? 14.437 -5.438 -16.609 1.00 84.88 94 ASP A CA 1
ATOM 736 C C . ASP A 1 94 ? 12.983 -5.735 -16.176 1.00 84.88 94 ASP A C 1
ATOM 738 O O . ASP A 1 94 ? 12.464 -6.825 -16.418 1.00 84.88 94 ASP A O 1
ATOM 742 N N . GLY A 1 95 ? 12.342 -4.809 -15.458 1.00 85.06 95 GLY A N 1
ATOM 743 C CA . GLY A 1 95 ? 10.980 -4.951 -14.958 1.00 85.06 95 GLY A CA 1
ATOM 744 C C . GLY A 1 95 ? 9.935 -4.421 -15.942 1.00 85.06 95 GLY A C 1
ATOM 745 O O . GLY A 1 95 ? 10.201 -3.556 -16.772 1.00 85.06 95 GLY A O 1
ATOM 746 N N . SER A 1 96 ? 8.719 -4.962 -15.859 1.00 92.94 96 SER A N 1
ATOM 747 C CA . SER A 1 96 ? 7.623 -4.604 -16.765 1.00 92.94 96 SER A CA 1
ATOM 748 C C . SER A 1 96 ? 6.884 -3.355 -16.285 1.00 92.94 96 SER A C 1
ATOM 750 O O . SER A 1 96 ? 6.367 -3.331 -15.167 1.00 92.94 96 SER A O 1
ATOM 752 N N . SER A 1 97 ? 6.758 -2.350 -17.156 1.00 91.94 97 SER A N 1
ATOM 753 C CA . SER A 1 97 ? 5.959 -1.149 -16.880 1.00 91.94 97 SER A CA 1
ATOM 754 C C . SER A 1 97 ? 4.484 -1.476 -16.647 1.00 91.94 97 SER A C 1
ATOM 756 O O . SER A 1 97 ? 3.875 -0.920 -15.741 1.00 91.94 97 SER A O 1
ATOM 758 N N . ALA A 1 98 ? 3.924 -2.431 -17.396 1.00 95.38 98 ALA A N 1
ATOM 759 C CA . ALA A 1 98 ? 2.541 -2.868 -17.219 1.00 95.38 98 ALA A CA 1
ATOM 760 C C . ALA A 1 98 ? 2.306 -3.489 -15.831 1.00 95.38 98 ALA A C 1
ATOM 762 O O . ALA A 1 98 ? 1.269 -3.246 -15.217 1.00 95.38 98 ALA A O 1
ATOM 763 N N . VAL A 1 99 ? 3.287 -4.239 -15.311 1.00 94.31 99 VAL A N 1
ATOM 764 C CA . VAL A 1 99 ? 3.232 -4.785 -13.944 1.00 94.31 99 VAL A CA 1
ATOM 765 C C . VAL A 1 99 ? 3.287 -3.657 -12.915 1.00 94.31 99 VAL A C 1
ATOM 767 O O . VAL A 1 99 ? 2.483 -3.663 -11.988 1.00 94.31 99 VAL A O 1
ATOM 770 N N . ALA A 1 100 ? 4.164 -2.662 -13.103 1.00 93.81 100 ALA A N 1
ATOM 771 C CA . ALA A 1 100 ? 4.226 -1.484 -12.233 1.00 93.81 100 ALA A CA 1
ATOM 772 C C . ALA A 1 100 ? 2.883 -0.740 -12.189 1.00 93.81 100 ALA A C 1
ATOM 774 O O . ALA A 1 100 ? 2.386 -0.422 -11.114 1.0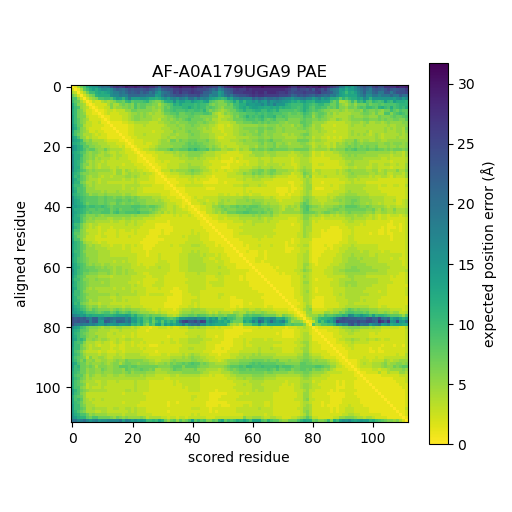0 93.81 100 ALA A O 1
ATOM 775 N N . THR A 1 101 ? 2.262 -0.512 -13.352 1.00 96.12 101 THR A N 1
ATOM 776 C CA . THR A 1 101 ? 0.945 0.131 -13.443 1.00 96.12 101 THR A CA 1
ATOM 777 C C . THR A 1 101 ? -0.123 -0.687 -12.726 1.00 96.12 101 THR A C 1
ATOM 779 O O . THR A 1 101 ? -0.890 -0.127 -11.950 1.00 96.12 101 THR A O 1
ATOM 782 N N . GLN A 1 102 ? -0.160 -2.007 -12.928 1.00 95.62 102 GLN A N 1
ATOM 783 C CA . GLN A 1 102 ? -1.137 -2.868 -12.262 1.00 95.62 102 GLN A CA 1
ATOM 784 C C . GLN A 1 102 ? -0.967 -2.855 -10.738 1.00 95.62 102 GLN A C 1
ATOM 786 O O . GLN A 1 102 ? -1.958 -2.749 -10.017 1.00 95.62 102 GLN A O 1
ATOM 791 N N . GLN A 1 103 ? 0.272 -2.926 -10.245 1.00 95.50 103 GLN A N 1
ATOM 792 C CA . GLN A 1 103 ? 0.566 -2.852 -8.814 1.00 95.50 103 GLN A CA 1
ATOM 793 C C . GLN A 1 103 ? 0.211 -1.482 -8.236 1.00 95.50 103 GLN A C 1
ATOM 795 O O . GLN A 1 103 ? -0.429 -1.427 -7.193 1.00 95.50 103 GLN A O 1
ATOM 800 N N . ALA A 1 104 ? 0.526 -0.387 -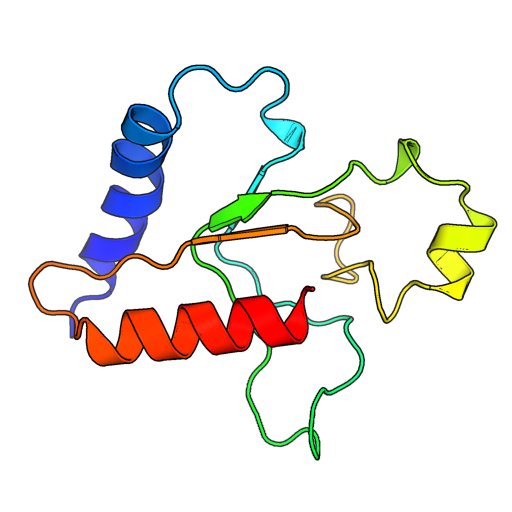8.933 1.00 95.25 104 ALA A N 1
ATOM 801 C CA . ALA A 1 104 ? 0.157 0.958 -8.502 1.00 95.25 104 ALA A CA 1
ATOM 802 C C . ALA A 1 104 ? -1.368 1.124 -8.413 1.00 95.25 104 ALA A C 1
ATOM 804 O O . ALA A 1 104 ? -1.872 1.640 -7.417 1.00 95.25 104 ALA A O 1
ATOM 805 N N . CYS A 1 105 ? -2.112 0.630 -9.409 1.00 95.31 105 CYS A N 1
ATOM 806 C CA . CYS A 1 105 ? -3.574 0.633 -9.386 1.00 95.31 105 CYS A CA 1
ATOM 807 C C . CYS A 1 105 ? -4.130 -0.205 -8.231 1.00 95.31 105 CYS A C 1
ATOM 809 O O . CYS A 1 105 ? -5.037 0.248 -7.540 1.00 95.31 105 CYS A O 1
ATOM 811 N N . TYR A 1 106 ? -3.592 -1.406 -8.011 1.00 95.38 106 TYR A N 1
ATOM 812 C CA . TYR A 1 106 ? -4.039 -2.279 -6.928 1.00 95.38 106 TYR A CA 1
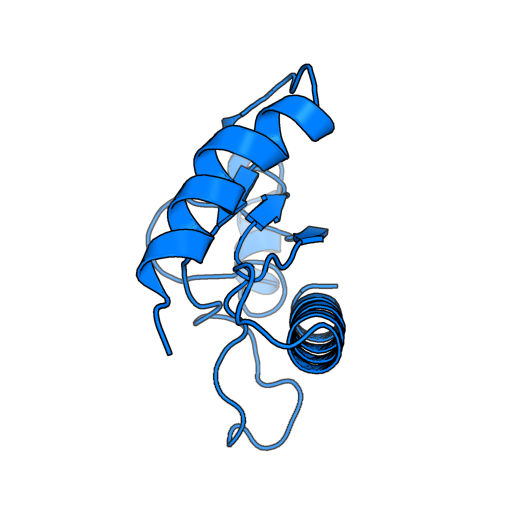ATOM 813 C C . TYR A 1 106 ? -3.745 -1.680 -5.549 1.00 95.38 106 TYR A C 1
ATOM 815 O O . TYR A 1 106 ? -4.651 -1.572 -4.729 1.00 95.38 106 TYR A O 1
ATOM 823 N N . ASN A 1 107 ? -2.512 -1.227 -5.311 1.00 94.94 107 ASN A N 1
ATOM 824 C CA . ASN A 1 107 ? -2.119 -0.581 -4.059 1.00 94.94 107 ASN A CA 1
ATOM 825 C C . ASN A 1 107 ? -2.963 0.674 -3.797 1.00 94.94 107 ASN A C 1
ATOM 827 O O . ASN A 1 107 ? -3.418 0.880 -2.675 1.00 94.94 107 ASN A O 1
ATOM 831 N N . GLY A 1 108 ? -3.215 1.469 -4.843 1.00 93.88 108 GLY A N 1
ATOM 832 C CA . GLY A 1 108 ? -4.102 2.624 -4.782 1.00 93.88 108 GLY A CA 1
ATOM 833 C C . GLY A 1 108 ? -5.535 2.251 -4.418 1.00 93.88 108 GLY A C 1
ATOM 834 O O . GLY A 1 108 ? -6.104 2.876 -3.541 1.00 93.88 108 GLY A O 1
ATOM 835 N N . ALA A 1 109 ? -6.105 1.213 -5.030 1.00 94.44 109 ALA A N 1
ATOM 836 C CA . ALA A 1 109 ? -7.465 0.768 -4.723 1.00 94.44 109 ALA A CA 1
ATOM 837 C C . ALA A 1 109 ? -7.606 0.170 -3.314 1.00 94.44 109 ALA A C 1
ATOM 839 O O . ALA A 1 109 ? -8.670 0.267 -2.717 1.00 94.44 109 ALA A O 1
ATOM 840 N N . VAL A 1 110 ? -6.553 -0.467 -2.796 1.00 92.69 110 VAL A N 1
ATOM 841 C CA . VAL A 1 110 ? -6.545 -1.062 -1.452 1.00 92.69 110 VAL A CA 1
ATOM 842 C C . VAL A 1 110 ? -6.354 -0.009 -0.357 1.00 92.69 110 VAL A C 1
ATOM 844 O O . VAL A 1 110 ? -6.851 -0.200 0.746 1.00 92.69 110 VAL A O 1
ATOM 847 N N . GLY A 1 111 ? -5.604 1.063 -0.625 1.00 88.69 111 GLY A N 1
ATOM 848 C CA . GLY A 1 111 ? -5.268 2.071 0.382 1.00 88.69 111 GLY A CA 1
ATOM 849 C C . GLY A 1 111 ? -5.999 3.414 0.282 1.00 88.69 111 GLY A C 1
ATOM 850 O O . GLY A 1 111 ? -5.737 4.251 1.141 1.00 88.69 111 GLY A O 1
ATOM 851 N N . ALA A 1 112 ? -6.831 3.646 -0.742 1.00 76.56 112 ALA A N 1
ATOM 852 C CA . ALA A 1 112 ? -7.585 4.894 -0.947 1.00 76.56 112 ALA A CA 1
ATOM 853 C C . ALA A 1 112 ? -8.988 4.880 -0.326 1.00 76.56 112 ALA A C 1
ATOM 855 O O . ALA A 1 112 ? -9.593 3.790 -0.234 1.00 76.56 112 ALA A O 1
#